Protein AF-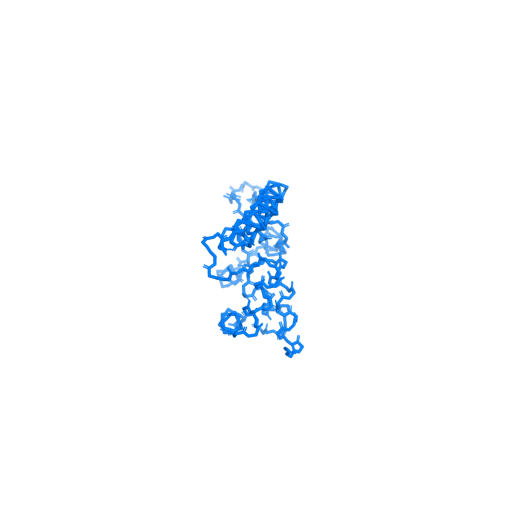A0A3B8NYD2-F1 (afdb_monomer)

pLDDT: mean 93.4, std 6.81, range [47.19, 98.25]

Structure (mmCIF, N/CA/C/O backbone):
data_AF-A0A3B8NYD2-F1
#
_entry.id   AF-A0A3B8NYD2-F1
#
loop_
_atom_site.group_PDB
_atom_site.id
_atom_site.type_symbol
_atom_site.label_atom_id
_atom_site.label_alt_id
_atom_site.label_comp_id
_atom_site.label_asym_id
_atom_site.label_entity_id
_atom_site.label_seq_id
_atom_site.pdbx_PDB_ins_code
_atom_site.Cartn_x
_atom_site.Cartn_y
_atom_site.Cartn_z
_atom_site.occupancy
_atom_site.B_iso_or_equiv
_atom_site.auth_seq_id
_atom_site.auth_comp_id
_atom_site.auth_asym_id
_atom_site.auth_atom_id
_atom_site.pdbx_PDB_model_num
ATOM 1 N N . MET A 1 1 ? 1.948 -16.000 -14.419 1.00 86.81 1 MET A N 1
ATOM 2 C CA . MET A 1 1 ? 1.542 -15.841 -13.005 1.00 86.81 1 MET A CA 1
ATOM 3 C C . MET A 1 1 ? 0.293 -16.669 -12.778 1.00 86.81 1 MET A C 1
ATOM 5 O O . MET A 1 1 ? -0.444 -16.870 -13.737 1.00 86.81 1 MET A O 1
ATOM 9 N N . ASN A 1 2 ? 0.079 -17.189 -11.570 1.00 93.25 2 ASN A N 1
ATOM 10 C CA . ASN A 1 2 ? -1.195 -17.833 -11.223 1.00 93.25 2 ASN A CA 1
ATOM 11 C C . ASN A 1 2 ? -2.275 -16.778 -10.894 1.00 93.25 2 ASN A C 1
ATOM 13 O O . ASN A 1 2 ? -1.961 -15.599 -10.749 1.00 93.25 2 ASN A O 1
ATOM 17 N N . GLN A 1 3 ? -3.541 -17.189 -10.760 1.00 95.25 3 GLN A N 1
ATOM 18 C CA . GLN A 1 3 ? -4.655 -16.265 -10.498 1.00 95.25 3 GLN A CA 1
ATOM 19 C C . GLN A 1 3 ? -4.443 -15.412 -9.236 1.00 95.25 3 GLN A C 1
ATOM 21 O O . GLN A 1 3 ? -4.726 -14.217 -9.251 1.00 95.25 3 GLN A O 1
ATOM 26 N N . LYS A 1 4 ? -3.904 -16.005 -8.164 1.00 96.44 4 LYS A N 1
ATOM 27 C CA . LYS A 1 4 ? -3.633 -15.309 -6.900 1.00 96.44 4 LYS A CA 1
ATOM 28 C C . LYS A 1 4 ? -2.555 -14.234 -7.068 1.00 96.44 4 LYS A C 1
ATOM 30 O O . LYS A 1 4 ? -2.766 -13.106 -6.645 1.00 96.44 4 LYS A O 1
ATOM 35 N N . GLU A 1 5 ? -1.446 -14.554 -7.739 1.00 96.44 5 GLU A N 1
ATOM 36 C CA . GLU A 1 5 ? -0.390 -13.592 -8.093 1.00 96.44 5 GLU A CA 1
ATOM 37 C C . GLU A 1 5 ? -0.936 -12.462 -8.979 1.00 96.44 5 GLU A C 1
ATOM 39 O O . GLU A 1 5 ? -0.611 -11.303 -8.757 1.00 96.44 5 GLU A O 1
ATOM 44 N N . THR A 1 6 ? -1.801 -12.770 -9.950 1.00 97.12 6 THR A N 1
ATOM 45 C CA . THR A 1 6 ? -2.431 -11.753 -10.805 1.00 97.12 6 THR A CA 1
ATOM 46 C C . THR A 1 6 ? -3.299 -10.791 -9.995 1.00 97.12 6 THR A C 1
ATOM 48 O O . THR A 1 6 ? -3.141 -9.577 -10.122 1.00 97.12 6 THR A O 1
ATOM 51 N N . ILE A 1 7 ? -4.180 -11.307 -9.131 1.00 98.00 7 ILE A N 1
ATOM 52 C CA . ILE A 1 7 ? -5.024 -10.465 -8.270 1.00 98.00 7 ILE A CA 1
ATOM 53 C C . ILE A 1 7 ? -4.156 -9.629 -7.325 1.00 98.00 7 ILE A C 1
ATOM 55 O O . ILE A 1 7 ? -4.386 -8.426 -7.203 1.00 98.00 7 ILE A O 1
ATOM 59 N N . PHE A 1 8 ? -3.134 -10.239 -6.715 1.00 98.12 8 PHE A N 1
ATOM 60 C CA . PHE A 1 8 ? -2.172 -9.539 -5.869 1.00 98.12 8 PHE A CA 1
ATOM 61 C C . PHE A 1 8 ? -1.521 -8.376 -6.618 1.00 98.12 8 PHE A C 1
ATOM 63 O O . PHE A 1 8 ? -1.561 -7.251 -6.137 1.00 98.12 8 PHE A O 1
ATOM 70 N N . CYS A 1 9 ? -0.977 -8.613 -7.813 1.00 97.81 9 CYS A N 1
ATOM 71 C CA . CYS A 1 9 ? -0.314 -7.582 -8.604 1.00 97.81 9 CYS A CA 1
ATOM 72 C C . CYS A 1 9 ? -1.246 -6.413 -8.942 1.00 97.81 9 CYS A C 1
ATOM 74 O O . CYS A 1 9 ? -0.878 -5.259 -8.738 1.00 97.81 9 CYS A O 1
ATOM 76 N N . HIS A 1 10 ? -2.465 -6.685 -9.419 1.00 96.81 10 HIS A N 1
ATOM 77 C CA . HIS A 1 10 ? -3.423 -5.620 -9.732 1.00 96.81 10 HIS A CA 1
ATOM 78 C C . HIS A 1 10 ? -3.844 -4.835 -8.487 1.00 96.81 10 HIS A C 1
ATOM 80 O O . HIS A 1 10 ? -3.928 -3.606 -8.534 1.00 96.81 10 HIS A O 1
ATOM 86 N N . ALA A 1 11 ? -4.075 -5.525 -7.367 1.00 97.00 11 ALA A N 1
ATOM 87 C CA . ALA A 1 11 ? -4.384 -4.874 -6.103 1.00 97.00 11 ALA A CA 1
ATOM 88 C C . ALA A 1 11 ? -3.201 -4.017 -5.626 1.00 97.00 11 ALA A C 1
ATOM 90 O O . ALA A 1 11 ? -3.397 -2.848 -5.300 1.00 97.00 11 ALA A O 1
ATOM 91 N N . PHE A 1 12 ? -1.976 -4.543 -5.677 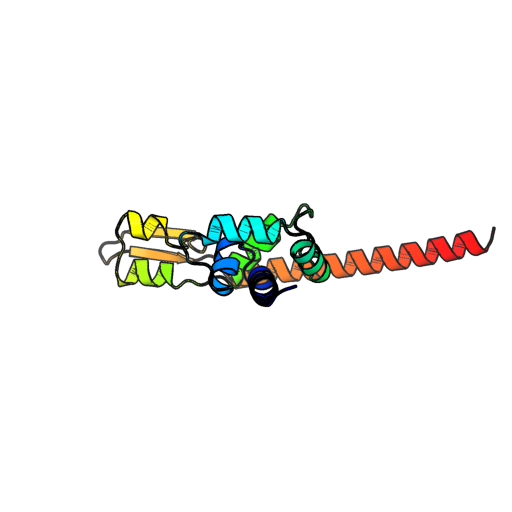1.00 97.56 12 PHE A N 1
ATOM 92 C CA . PHE A 1 12 ? -0.758 -3.837 -5.285 1.00 97.56 12 PHE A CA 1
ATOM 93 C C . PHE A 1 12 ? -0.518 -2.595 -6.146 1.00 97.56 12 PHE A C 1
ATOM 95 O O . PHE A 1 12 ? -0.282 -1.519 -5.605 1.00 97.56 12 PHE A O 1
ATOM 102 N N . CYS A 1 13 ? -0.676 -2.689 -7.470 1.00 95.75 13 CYS A N 1
ATOM 103 C CA . CYS A 1 13 ? -0.567 -1.530 -8.358 1.00 95.75 13 CYS A CA 1
ATOM 104 C C . CYS A 1 13 ? -1.547 -0.408 -7.994 1.00 95.75 13 CYS A C 1
ATOM 106 O O . CYS A 1 13 ? -1.256 0.765 -8.246 1.00 95.75 13 CYS A O 1
ATOM 108 N N . ARG A 1 14 ? -2.698 -0.749 -7.406 1.00 93.94 14 ARG A N 1
ATOM 109 C CA . ARG A 1 14 ? -3.701 0.218 -6.962 1.00 93.94 14 ARG A CA 1
ATOM 110 C C . ARG A 1 14 ? -3.377 0.805 -5.589 1.00 93.94 14 ARG A C 1
ATOM 112 O O . ARG A 1 14 ? -3.371 2.022 -5.467 1.00 93.94 14 ARG A O 1
ATOM 119 N N . VAL A 1 15 ? -3.133 -0.031 -4.575 1.00 92.94 15 VAL A N 1
ATOM 120 C CA . VAL A 1 15 ? -3.052 0.422 -3.168 1.00 92.94 15 VAL A CA 1
ATOM 121 C C . VAL A 1 15 ? -1.633 0.547 -2.614 1.00 92.94 15 VAL A C 1
ATOM 123 O O . VAL A 1 15 ? -1.461 1.150 -1.564 1.00 92.94 15 VAL A O 1
ATOM 126 N N . GLY A 1 16 ? -0.619 -0.003 -3.287 1.00 95.12 16 GLY A N 1
ATOM 127 C CA . GLY A 1 16 ? 0.781 0.096 -2.862 1.00 95.12 16 GLY A CA 1
ATOM 128 C C . GLY A 1 16 ? 1.088 -0.582 -1.524 1.00 95.12 16 GLY A C 1
ATOM 129 O O . GLY A 1 16 ? 2.019 -0.186 -0.836 1.00 95.12 16 GLY A O 1
ATOM 130 N N . ASN A 1 17 ? 0.290 -1.565 -1.102 1.00 96.38 17 ASN A N 1
ATOM 131 C CA . ASN A 1 17 ? 0.487 -2.250 0.172 1.00 96.38 17 ASN A CA 1
ATOM 132 C C . ASN A 1 17 ? 0.396 -3.777 0.005 1.00 96.38 17 ASN A C 1
ATOM 134 O O . ASN A 1 17 ? -0.617 -4.268 -0.504 1.00 96.38 17 ASN A O 1
ATOM 138 N N . PRO A 1 18 ? 1.411 -4.544 0.451 1.00 96.31 18 PRO A N 1
ATOM 139 C CA . PRO A 1 18 ? 1.456 -5.988 0.234 1.00 96.31 18 PRO A CA 1
ATOM 140 C C . PRO A 1 18 ? 0.412 -6.741 1.065 1.00 96.31 18 PRO A C 1
ATOM 142 O O . PRO A 1 18 ? -0.206 -7.673 0.554 1.00 96.31 18 PRO A O 1
ATOM 145 N N . LYS A 1 19 ? 0.145 -6.319 2.309 1.00 95.94 19 LYS A N 1
ATOM 146 C CA . LYS A 1 19 ? -0.888 -6.934 3.158 1.00 95.94 19 LYS A CA 1
ATOM 147 C C . LYS A 1 19 ? -2.275 -6.764 2.533 1.00 95.94 19 LYS A C 1
ATOM 149 O O . LYS A 1 19 ? -2.990 -7.745 2.356 1.00 95.94 19 LYS A O 1
ATOM 154 N N . GLU A 1 20 ? -2.646 -5.541 2.157 1.00 95.25 20 GLU A N 1
ATOM 155 C CA . GLU A 1 20 ? -3.948 -5.257 1.534 1.00 95.25 20 GLU A CA 1
ATOM 156 C C . GLU A 1 20 ? -4.110 -5.995 0.197 1.00 95.25 20 GLU A C 1
ATOM 158 O O . GLU A 1 20 ? -5.149 -6.607 -0.057 1.00 95.25 20 GLU A O 1
ATOM 163 N N . ALA A 1 21 ? -3.060 -6.019 -0.629 1.00 97.06 21 ALA A N 1
ATOM 164 C CA . ALA A 1 21 ? -3.065 -6.760 -1.886 1.00 97.06 21 ALA A CA 1
ATOM 165 C C . ALA A 1 21 ? -3.226 -8.276 -1.681 1.00 97.06 21 ALA A C 1
ATOM 167 O O . ALA A 1 21 ? -3.949 -8.928 -2.439 1.00 97.06 21 ALA A O 1
ATOM 168 N N . ALA A 1 22 ? -2.601 -8.842 -0.645 1.00 97.56 22 ALA A N 1
ATOM 169 C CA . ALA A 1 22 ? -2.741 -10.253 -0.296 1.00 97.56 22 ALA A CA 1
ATOM 170 C C . ALA A 1 22 ? -4.160 -10.591 0.182 1.00 97.56 22 ALA A C 1
ATOM 172 O O . ALA A 1 22 ? -4.707 -11.613 -0.237 1.00 97.56 22 ALA A O 1
ATOM 173 N N . VAL A 1 23 ? -4.790 -9.719 0.979 1.00 96.00 23 VAL A N 1
ATOM 174 C CA . VAL A 1 23 ? -6.204 -9.875 1.365 1.00 96.00 23 VAL A CA 1
ATOM 175 C C . VAL A 1 23 ? -7.104 -9.871 0.129 1.00 96.00 23 VAL A C 1
ATOM 177 O O . VAL A 1 23 ? -7.929 -10.770 -0.025 1.00 96.00 23 VAL A O 1
ATOM 180 N N . CYS A 1 24 ? -6.901 -8.938 -0.810 1.00 95.56 24 CYS A N 1
ATOM 181 C CA . CYS A 1 24 ? -7.633 -8.940 -2.084 1.00 95.56 24 CYS A CA 1
ATOM 182 C C . CYS A 1 24 ? -7.422 -10.235 -2.885 1.00 95.56 24 CYS A C 1
ATOM 184 O O . CYS A 1 24 ? -8.336 -10.698 -3.561 1.00 95.56 24 CYS A O 1
ATOM 186 N N . ALA A 1 25 ? -6.238 -10.841 -2.788 1.00 97.19 25 ALA A N 1
ATOM 187 C CA . ALA A 1 25 ? -5.906 -12.117 -3.417 1.00 97.19 25 ALA A CA 1
ATOM 188 C C . ALA A 1 25 ? -6.444 -13.351 -2.652 1.00 97.19 25 ALA A C 1
ATOM 190 O O . ALA A 1 25 ? -6.117 -14.491 -3.000 1.00 97.19 25 ALA A O 1
ATOM 191 N N . GLY A 1 26 ? -7.266 -13.142 -1.618 1.00 97.00 26 GLY A N 1
ATOM 192 C CA . GLY A 1 26 ? -7.910 -14.194 -0.833 1.00 97.00 26 GLY A CA 1
ATOM 193 C C . GLY A 1 26 ? -7.018 -14.808 0.245 1.00 97.00 26 GLY A C 1
ATOM 194 O O . GLY A 1 26 ? -7.248 -15.949 0.644 1.00 97.00 26 GLY A O 1
ATOM 195 N N . VAL A 1 27 ? -5.966 -14.112 0.685 1.00 97.56 27 VAL A N 1
ATOM 196 C CA . VAL A 1 27 ? -5.188 -14.521 1.863 1.00 97.56 27 VAL A CA 1
ATOM 197 C C . VAL A 1 27 ? -5.913 -14.061 3.137 1.00 97.56 27 VAL A C 1
ATOM 199 O O . VAL A 1 27 ? -6.342 -12.907 3.190 1.00 97.56 27 VAL A O 1
ATOM 202 N N . PRO A 1 28 ? -6.049 -14.917 4.168 1.00 95.75 28 PRO A N 1
ATOM 203 C CA . PRO A 1 28 ? -6.601 -14.507 5.457 1.00 95.75 28 PRO A CA 1
ATOM 204 C C . PRO A 1 28 ? -5.845 -13.305 6.056 1.00 95.75 28 PRO A C 1
ATOM 206 O O . PRO A 1 28 ? -4.618 -13.257 5.945 1.00 95.75 28 PRO A O 1
ATOM 209 N N . PRO A 1 29 ? -6.526 -12.350 6.720 1.00 91.62 29 PRO A N 1
ATOM 210 C CA . PRO A 1 29 ? -5.890 -11.136 7.245 1.00 91.62 29 PRO A CA 1
ATOM 211 C C . PRO A 1 29 ? -4.690 -11.375 8.171 1.00 91.62 29 PRO A C 1
ATOM 213 O O . PRO A 1 29 ? -3.734 -10.598 8.128 1.00 91.62 29 PRO A O 1
ATOM 216 N N . ASP A 1 30 ? -4.729 -12.449 8.961 1.00 91.81 30 ASP A N 1
ATOM 217 C CA . ASP A 1 30 ? -3.677 -12.799 9.923 1.00 91.81 30 ASP A CA 1
ATOM 218 C C . ASP A 1 30 ? -2.391 -13.293 9.223 1.00 91.81 30 ASP A C 1
ATOM 220 O O . ASP A 1 30 ? -1.289 -13.031 9.698 1.00 91.81 30 ASP A O 1
ATOM 224 N N . ASP A 1 31 ? -2.514 -13.896 8.035 1.00 96.12 31 ASP A N 1
ATOM 225 C CA . ASP A 1 31 ? -1.383 -14.372 7.221 1.00 96.12 31 ASP A CA 1
ATOM 226 C C . ASP A 1 31 ? -0.953 -13.364 6.142 1.00 96.12 31 ASP A C 1
ATOM 228 O O . ASP A 1 31 ? 0.110 -13.496 5.522 1.00 96.12 31 ASP A O 1
ATOM 232 N N . ALA A 1 32 ? -1.791 -12.359 5.873 1.00 96.12 32 ALA A N 1
ATOM 233 C CA . ALA A 1 32 ? -1.680 -11.493 4.705 1.00 96.12 32 ALA A CA 1
ATOM 234 C C . ALA A 1 32 ? -0.379 -10.685 4.658 1.00 96.12 32 ALA A C 1
ATOM 236 O O . ALA A 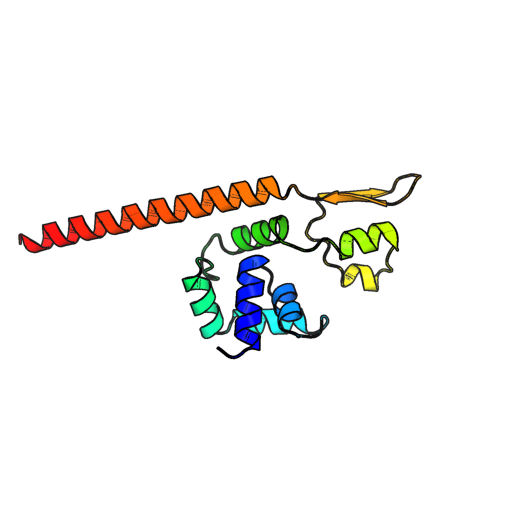1 32 ? 0.149 -10.462 3.570 1.00 96.12 32 ALA A O 1
ATOM 237 N N . ALA A 1 33 ? 0.164 -10.278 5.809 1.00 94.56 33 ALA A N 1
ATOM 238 C CA . ALA A 1 33 ? 1.427 -9.544 5.855 1.00 94.56 33 ALA A CA 1
ATOM 239 C C . ALA A 1 33 ? 2.587 -10.409 5.335 1.00 94.56 33 ALA A C 1
ATOM 241 O O . ALA A 1 33 ? 3.210 -10.074 4.330 1.00 94.56 33 ALA A O 1
ATOM 242 N N . ALA A 1 34 ? 2.816 -11.571 5.952 1.00 96.94 34 ALA A N 1
ATOM 243 C CA . ALA A 1 34 ? 3.895 -12.477 5.560 1.00 96.94 34 ALA A CA 1
ATOM 244 C C . ALA A 1 34 ? 3.708 -13.026 4.134 1.00 96.94 34 ALA A C 1
ATOM 246 O O . ALA A 1 34 ? 4.666 -13.129 3.363 1.00 96.94 34 ALA A O 1
ATOM 247 N N . ALA A 1 35 ? 2.471 -13.359 3.753 1.00 97.69 35 ALA A N 1
ATOM 248 C CA . ALA A 1 35 ? 2.165 -13.818 2.404 1.00 97.69 35 ALA A CA 1
ATOM 249 C C . ALA A 1 35 ? 2.395 -12.725 1.351 1.00 97.69 35 ALA A C 1
ATOM 251 O O . ALA A 1 35 ? 2.922 -13.025 0.279 1.00 97.69 35 ALA A O 1
ATOM 252 N N . GLY A 1 36 ? 2.022 -11.479 1.653 1.00 97.50 36 GLY A N 1
ATOM 253 C CA . GLY A 1 36 ? 2.219 -10.333 0.773 1.00 97.50 36 GLY A CA 1
ATOM 254 C C . GLY A 1 36 ? 3.696 -10.057 0.508 1.00 97.50 36 GLY A C 1
ATOM 255 O O . GLY A 1 36 ? 4.086 -9.955 -0.652 1.00 97.50 36 GLY A O 1
ATOM 256 N N . GLU A 1 37 ? 4.530 -10.046 1.552 1.00 96.62 37 GLU A N 1
ATOM 257 C CA . GLU A 1 37 ? 5.990 -9.904 1.416 1.00 96.62 37 GLU A CA 1
ATOM 258 C C . GLU A 1 37 ? 6.592 -11.024 0.560 1.00 96.62 37 GLU A C 1
ATOM 260 O O . GLU A 1 37 ? 7.372 -10.793 -0.367 1.00 96.62 37 GLU A O 1
ATOM 265 N N . LYS A 1 38 ? 6.160 -12.268 0.799 1.00 97.31 38 LYS A N 1
ATOM 266 C CA . LYS A 1 38 ? 6.600 -13.418 0.004 1.00 97.31 38 LYS A CA 1
ATOM 267 C C . LYS A 1 38 ? 6.200 -13.292 -1.469 1.00 97.31 38 LYS A C 1
ATOM 269 O O . LYS A 1 38 ? 6.979 -13.670 -2.346 1.00 97.31 38 LYS A O 1
ATOM 274 N N . MET A 1 39 ? 4.994 -12.798 -1.757 1.00 96.69 39 MET A N 1
ATOM 275 C CA . MET A 1 39 ? 4.554 -12.541 -3.130 1.00 96.69 39 MET A CA 1
ATOM 276 C C . MET A 1 39 ? 5.376 -11.424 -3.767 1.00 96.69 39 MET A C 1
ATOM 278 O O . MET A 1 39 ? 5.835 -11.602 -4.892 1.00 96.69 39 MET A O 1
ATOM 282 N N . LEU A 1 40 ? 5.629 -10.328 -3.051 1.00 95.06 40 LEU A N 1
ATOM 283 C CA . LEU A 1 40 ? 6.418 -9.201 -3.544 1.00 95.06 40 LEU A CA 1
ATOM 284 C C . LEU A 1 40 ? 7.868 -9.601 -3.867 1.00 95.06 40 LEU A C 1
ATOM 286 O O . LEU A 1 40 ? 8.425 -9.142 -4.860 1.00 95.06 40 LEU A O 1
ATOM 290 N N . ALA A 1 41 ? 8.451 -10.538 -3.115 1.00 94.44 41 ALA A N 1
ATOM 291 C CA . ALA A 1 41 ? 9.780 -11.086 -3.393 1.00 94.44 41 ALA A CA 1
ATOM 292 C C . ALA A 1 41 ? 9.846 -11.959 -4.671 1.00 94.44 41 ALA A C 1
ATOM 294 O O . ALA A 1 41 ? 10.929 -12.165 -5.239 1.00 94.44 41 ALA A O 1
ATOM 295 N N . SER A 1 42 ? 8.707 -12.471 -5.158 1.00 95.25 42 SER A N 1
ATOM 296 C CA . SER A 1 42 ? 8.640 -13.322 -6.353 1.00 95.25 42 SER A CA 1
ATOM 297 C C . SER A 1 42 ? 9.123 -12.575 -7.594 1.00 95.25 42 SER A C 1
ATOM 299 O O . SER A 1 42 ? 8.590 -11.528 -7.953 1.00 95.25 42 SER A O 1
ATOM 301 N N . LYS A 1 43 ? 10.077 -13.160 -8.333 1.00 95.50 43 LYS A N 1
ATOM 302 C CA . LYS A 1 43 ? 10.592 -12.582 -9.589 1.00 95.50 43 LYS A CA 1
ATOM 303 C C . LYS A 1 43 ? 9.474 -12.277 -10.594 1.00 95.50 43 LYS A C 1
ATOM 305 O O . LYS A 1 43 ? 9.545 -11.286 -11.308 1.00 95.50 43 LYS A O 1
ATOM 310 N N . ARG A 1 44 ? 8.425 -13.107 -10.646 1.00 96.31 44 ARG A N 1
ATOM 311 C CA . ARG A 1 44 ? 7.288 -12.892 -11.559 1.00 96.31 44 ARG A CA 1
ATOM 312 C C . ARG A 1 44 ? 6.484 -11.652 -11.181 1.00 96.31 44 ARG A C 1
ATOM 314 O O . ARG A 1 44 ? 6.138 -10.878 -12.065 1.00 96.31 44 ARG A O 1
ATOM 321 N N . VAL A 1 45 ? 6.221 -11.476 -9.887 1.00 96.31 45 VAL A N 1
ATOM 322 C CA . VAL A 1 45 ? 5.516 -10.306 -9.351 1.00 96.31 45 VAL A CA 1
ATOM 323 C C . VAL A 1 45 ? 6.364 -9.058 -9.567 1.00 96.31 45 VAL A C 1
ATOM 325 O O . VAL A 1 45 ? 5.873 -8.110 -10.164 1.00 96.31 45 VAL A O 1
ATOM 328 N N . ARG A 1 46 ? 7.656 -9.084 -9.213 1.00 95.25 46 ARG A N 1
ATOM 329 C CA . ARG A 1 46 ? 8.565 -7.949 -9.451 1.00 95.25 46 ARG A CA 1
ATOM 330 C C . ARG A 1 46 ? 8.620 -7.543 -10.919 1.00 95.25 46 ARG A C 1
ATOM 332 O O . ARG A 1 46 ? 8.470 -6.369 -11.222 1.00 95.25 46 ARG A O 1
ATOM 339 N N . ASN A 1 47 ? 8.748 -8.503 -11.835 1.00 95.75 47 ASN A N 1
ATOM 340 C CA . ASN A 1 47 ? 8.737 -8.213 -13.269 1.00 95.75 47 ASN A CA 1
ATOM 341 C C . ASN A 1 47 ? 7.409 -7.590 -13.724 1.00 95.75 47 ASN A C 1
ATOM 343 O O . ASN A 1 47 ? 7.417 -6.670 -14.537 1.00 95.75 47 ASN A O 1
ATOM 347 N N . PHE A 1 48 ? 6.277 -8.072 -13.202 1.00 96.88 48 PHE A N 1
ATOM 348 C CA . PHE A 1 48 ? 4.976 -7.479 -13.498 1.00 96.88 48 PHE A CA 1
ATOM 349 C C . PHE A 1 48 ? 4.895 -6.035 -12.993 1.00 96.88 48 PHE A C 1
ATOM 351 O O . PHE A 1 48 ? 4.478 -5.160 -13.745 1.00 96.88 48 PHE A O 1
ATOM 358 N N . LEU A 1 49 ? 5.293 -5.781 -11.744 1.00 95.75 49 LEU A N 1
ATOM 359 C CA . LEU A 1 49 ? 5.236 -4.447 -11.148 1.00 95.75 49 LEU A CA 1
ATOM 360 C C . LEU A 1 49 ? 6.165 -3.470 -11.887 1.00 95.75 49 LEU A C 1
ATOM 362 O O . LEU A 1 49 ? 5.714 -2.388 -12.259 1.00 95.75 49 LEU A O 1
ATOM 366 N N . LYS A 1 50 ? 7.398 -3.888 -12.218 1.00 94.12 50 LYS A N 1
ATOM 367 C CA . LYS A 1 50 ? 8.339 -3.106 -13.042 1.00 94.12 50 LYS A CA 1
ATOM 368 C C . LYS A 1 50 ? 7.717 -2.718 -14.387 1.00 94.12 50 LYS A C 1
ATOM 370 O O . LYS A 1 50 ? 7.744 -1.551 -14.760 1.00 94.12 50 LYS A O 1
ATOM 375 N N . ALA A 1 51 ? 7.066 -3.662 -15.073 1.00 92.88 51 ALA A N 1
ATOM 376 C CA . ALA A 1 51 ? 6.366 -3.390 -16.334 1.00 92.88 51 ALA A CA 1
ATOM 377 C C . ALA A 1 51 ? 5.182 -2.408 -16.194 1.00 92.88 51 ALA A C 1
ATOM 379 O O . ALA A 1 51 ? 4.711 -1.873 -17.193 1.00 92.88 51 ALA A O 1
ATOM 380 N N . HIS A 1 52 ? 4.705 -2.161 -14.970 1.00 91.75 52 HIS A N 1
ATOM 381 C CA . HIS A 1 52 ? 3.645 -1.202 -14.651 1.00 91.75 52 HIS A CA 1
ATOM 382 C C . HIS A 1 52 ? 4.173 0.045 -13.917 1.00 91.75 52 HIS A C 1
ATOM 384 O O . HIS A 1 52 ? 3.396 0.744 -13.264 1.00 91.75 52 HIS A O 1
ATOM 390 N N . GLY A 1 53 ? 5.478 0.330 -14.009 1.00 88.19 53 GLY A N 1
ATOM 391 C CA . GLY A 1 53 ? 6.086 1.534 -13.429 1.00 88.19 53 GLY A CA 1
ATOM 392 C C . GLY A 1 53 ? 6.185 1.515 -11.902 1.00 88.19 53 GLY A C 1
ATOM 393 O O . GLY A 1 53 ? 6.220 2.565 -11.268 1.00 88.19 53 GLY A O 1
ATOM 394 N N . LEU A 1 54 ? 6.178 0.326 -11.298 1.00 91.50 54 LEU A N 1
ATOM 395 C CA . LEU A 1 54 ? 6.408 0.120 -9.873 1.00 91.50 54 LEU A CA 1
ATOM 396 C C . LEU A 1 54 ? 7.573 -0.842 -9.702 1.00 91.50 54 LEU A C 1
ATOM 398 O O . LEU A 1 54 ? 7.382 -2.050 -9.611 1.00 91.50 54 LEU A O 1
ATOM 402 N N . ASP A 1 55 ? 8.788 -0.312 -9.679 1.00 91.62 55 ASP A N 1
ATOM 403 C CA . ASP A 1 55 ? 9.967 -1.116 -9.390 1.00 91.62 55 ASP A CA 1
ATOM 404 C C . ASP A 1 55 ? 10.223 -1.151 -7.876 1.00 91.62 55 ASP A C 1
ATOM 406 O O . ASP A 1 55 ? 10.528 -0.103 -7.315 1.00 91.62 55 ASP A O 1
ATOM 410 N N . PRO A 1 56 ? 10.143 -2.318 -7.204 1.00 88.88 56 PRO A N 1
ATOM 411 C CA . PRO A 1 56 ? 10.502 -2.443 -5.788 1.00 88.88 56 PRO A CA 1
ATOM 412 C C . PRO A 1 56 ? 11.952 -2.064 -5.459 1.00 88.88 56 PRO A C 1
ATOM 414 O O . PRO A 1 56 ? 12.294 -1.956 -4.289 1.00 88.88 56 PRO A O 1
ATOM 417 N N . GLU A 1 57 ? 12.808 -1.917 -6.472 1.00 89.50 57 GLU A N 1
ATOM 418 C CA . GLU A 1 57 ? 14.207 -1.499 -6.336 1.00 89.50 57 GLU A CA 1
ATOM 419 C C . GLU A 1 57 ? 14.419 -0.003 -6.649 1.00 89.50 57 GLU A C 1
ATOM 421 O O . GLU A 1 57 ? 15.534 0.488 -6.488 1.00 89.50 57 GLU A O 1
ATOM 426 N N . ALA A 1 58 ? 13.385 0.732 -7.080 1.00 91.69 58 ALA A N 1
ATOM 427 C CA . ALA A 1 58 ? 13.487 2.174 -7.305 1.00 91.69 58 ALA A CA 1
ATOM 428 C C . ALA A 1 58 ? 13.549 2.950 -5.981 1.00 91.69 58 ALA A C 1
ATOM 430 O O . ALA A 1 58 ? 12.848 2.629 -5.022 1.00 91.69 58 ALA A O 1
ATOM 431 N N . GLU A 1 59 ? 14.337 4.028 -5.958 1.00 91.94 59 GLU A N 1
ATOM 432 C CA . GLU A 1 59 ? 14.526 4.876 -4.770 1.00 91.94 59 GLU A CA 1
ATOM 433 C C . GLU A 1 59 ? 13.218 5.504 -4.261 1.00 91.94 59 GLU A C 1
ATOM 435 O O . GLU A 1 59 ? 13.063 5.752 -3.067 1.00 91.94 59 GLU A O 1
ATOM 440 N N . ASP A 1 60 ? 12.255 5.742 -5.155 1.00 93.75 60 ASP A N 1
ATOM 441 C CA . ASP A 1 60 ? 10.969 6.359 -4.831 1.00 93.75 60 ASP A CA 1
ATOM 442 C C . ASP A 1 60 ? 9.826 5.350 -4.614 1.00 93.75 60 ASP A C 1
ATOM 444 O O . ASP A 1 60 ? 8.669 5.755 -4.443 1.00 93.75 60 ASP A O 1
ATOM 448 N N . PHE A 1 61 ? 10.124 4.046 -4.582 1.00 94.31 61 PHE A N 1
ATOM 449 C CA . PHE A 1 61 ? 9.120 2.985 -4.488 1.00 94.31 61 PHE A CA 1
ATOM 450 C C . PHE A 1 61 ? 8.193 3.150 -3.279 1.00 94.31 61 PHE A C 1
ATOM 452 O O . PHE A 1 61 ? 6.966 3.139 -3.425 1.00 94.31 61 PHE A O 1
ATOM 459 N N . ASP A 1 62 ? 8.767 3.364 -2.094 1.00 95.19 62 ASP A N 1
ATOM 460 C CA . ASP A 1 62 ? 8.006 3.529 -0.852 1.00 95.19 62 ASP A CA 1
ATOM 461 C C . ASP A 1 62 ? 7.154 4.803 -0.871 1.00 95.19 62 ASP A C 1
A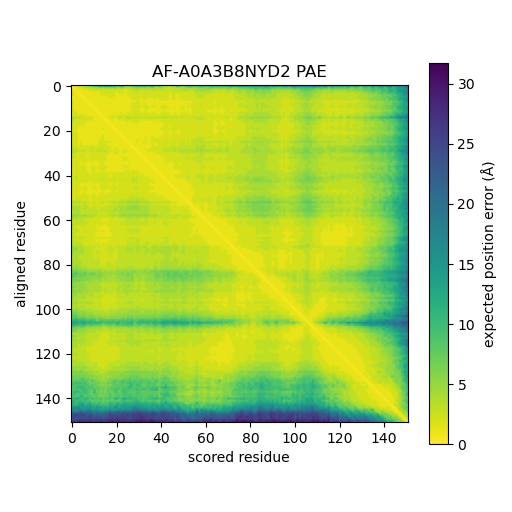TOM 463 O O . ASP A 1 62 ? 6.023 4.811 -0.374 1.00 95.19 62 ASP A O 1
ATOM 467 N N . ILE A 1 63 ? 7.652 5.866 -1.512 1.00 96.25 63 ILE A N 1
ATOM 468 C CA . ILE A 1 63 ? 6.924 7.128 -1.683 1.00 96.25 63 ILE A CA 1
ATOM 469 C C . ILE A 1 63 ? 5.693 6.890 -2.561 1.00 96.25 63 ILE A C 1
ATOM 471 O O . ILE A 1 63 ? 4.573 7.234 -2.171 1.00 96.25 63 ILE A O 1
ATOM 475 N N . ARG A 1 64 ? 5.865 6.246 -3.723 1.00 96.12 64 ARG A N 1
ATOM 476 C CA . ARG A 1 64 ? 4.753 5.916 -4.631 1.00 96.12 64 ARG A CA 1
ATOM 477 C C . ARG A 1 64 ? 3.733 5.009 -3.957 1.00 96.12 64 ARG A C 1
ATOM 479 O O . ARG A 1 64 ? 2.530 5.233 -4.100 1.00 96.12 64 ARG A O 1
ATOM 486 N N . CYS A 1 65 ? 4.200 4.009 -3.213 1.00 96.62 65 CYS A N 1
ATOM 487 C CA . CYS A 1 65 ? 3.351 3.094 -2.462 1.00 96.62 65 CYS A CA 1
ATOM 488 C C . CYS A 1 65 ? 2.532 3.827 -1.390 1.00 96.62 65 CYS A C 1
ATOM 490 O O . CYS A 1 65 ? 1.309 3.681 -1.348 1.00 96.62 65 CYS A O 1
ATOM 492 N N . GLY A 1 66 ? 3.166 4.687 -0.590 1.00 96.81 66 GLY A N 1
ATOM 493 C CA . GLY A 1 66 ? 2.491 5.504 0.419 1.00 96.81 66 GLY A CA 1
ATOM 494 C C . GLY A 1 66 ? 1.442 6.443 -0.183 1.00 96.81 66 GLY A C 1
ATOM 495 O O . GLY A 1 66 ? 0.302 6.474 0.283 1.00 96.81 66 GLY A O 1
ATOM 496 N N . LEU A 1 67 ? 1.778 7.150 -1.266 1.00 97.62 67 LEU A N 1
ATOM 497 C CA . LEU A 1 67 ? 0.840 8.044 -1.954 1.00 97.62 67 LEU A CA 1
ATOM 498 C C . LEU A 1 67 ? -0.341 7.289 -2.567 1.00 97.62 67 LEU A C 1
ATOM 500 O O . LEU A 1 67 ? -1.482 7.733 -2.439 1.00 97.62 67 LEU A O 1
ATOM 504 N N . LYS A 1 68 ? -0.101 6.125 -3.186 1.00 96.75 68 LYS A N 1
ATOM 505 C CA . LYS A 1 68 ? -1.171 5.251 -3.693 1.00 96.75 68 LYS A CA 1
ATOM 506 C C . LYS A 1 68 ? -2.094 4.802 -2.568 1.00 96.75 68 LYS A C 1
ATOM 508 O O . LYS A 1 68 ? -3.312 4.828 -2.733 1.00 96.75 68 LYS A O 1
ATOM 513 N N . ARG A 1 69 ? -1.535 4.457 -1.411 1.00 95.81 69 ARG A N 1
ATOM 514 C CA . ARG A 1 69 ? -2.311 4.051 -0.240 1.00 95.81 69 ARG A CA 1
ATOM 515 C C . ARG A 1 69 ? -3.161 5.195 0.316 1.00 95.81 69 ARG A C 1
ATOM 517 O O . ARG A 1 69 ? -4.320 4.972 0.649 1.00 95.81 69 ARG A O 1
ATOM 524 N N . LEU A 1 70 ? -2.647 6.428 0.337 1.00 97.06 70 LEU A N 1
ATOM 525 C CA . LEU A 1 70 ? -3.446 7.612 0.686 1.00 97.06 70 LEU A CA 1
ATOM 526 C C . LEU A 1 70 ? -4.549 7.893 -0.346 1.00 97.06 70 LEU A C 1
ATOM 528 O O . LEU A 1 70 ? -5.681 8.182 0.034 1.00 97.06 70 LEU A O 1
ATOM 532 N N . ALA A 1 71 ? -4.234 7.802 -1.639 1.00 96.94 71 ALA A N 1
ATOM 533 C CA . ALA A 1 71 ? -5.151 8.134 -2.727 1.00 96.94 71 ALA A CA 1
ATOM 534 C C . ALA A 1 71 ? -6.282 7.106 -2.909 1.00 96.94 71 ALA A C 1
ATOM 536 O O . ALA A 1 71 ? -7.429 7.487 -3.153 1.00 96.94 71 ALA A O 1
ATOM 537 N N . PHE A 1 72 ? -5.965 5.814 -2.792 1.00 95.88 72 PHE A N 1
ATOM 538 C CA . PHE A 1 72 ? -6.842 4.709 -3.196 1.00 95.88 72 PHE A CA 1
ATOM 539 C C . PHE A 1 72 ? -7.177 3.716 -2.074 1.00 95.88 72 PHE A C 1
ATOM 541 O O . PHE A 1 72 ? -7.985 2.815 -2.301 1.00 95.88 72 PHE A O 1
ATOM 548 N N . GLY A 1 73 ? -6.570 3.846 -0.891 1.00 93.19 73 GLY A N 1
ATOM 549 C CA . GLY A 1 73 ? -6.831 2.968 0.251 1.00 93.19 73 GLY A CA 1
ATOM 550 C C . GLY A 1 73 ? -8.268 3.073 0.773 1.00 93.19 73 GLY A C 1
ATOM 551 O O . GLY A 1 73 ? -8.927 4.115 0.653 1.00 93.19 73 GLY A O 1
ATOM 552 N N . SER A 1 74 ? -8.765 1.981 1.360 1.00 92.69 74 SER A N 1
ATOM 553 C CA . SER A 1 74 ? -10.071 1.981 2.032 1.00 92.69 74 SER A CA 1
ATOM 554 C C . SER A 1 74 ? -10.021 2.771 3.347 1.00 92.69 74 SER A C 1
ATOM 556 O O . SER A 1 74 ? -8.975 2.869 3.982 1.00 92.69 74 SER A O 1
ATOM 558 N N . ILE A 1 75 ? -11.165 3.328 3.752 1.00 95.81 75 ILE A N 1
ATOM 559 C CA . ILE A 1 75 ? -11.359 3.988 5.055 1.00 95.81 75 ILE A CA 1
ATOM 560 C C . ILE A 1 75 ? -12.316 3.206 5.957 1.00 95.81 75 ILE A C 1
ATOM 562 O O . ILE A 1 75 ? -12.722 3.728 6.992 1.00 95.81 75 ILE A O 1
ATOM 566 N N . ASP A 1 76 ? -12.684 1.979 5.585 1.00 95.56 76 ASP A N 1
ATOM 567 C CA . ASP A 1 76 ? -13.701 1.196 6.296 1.00 95.56 76 ASP A CA 1
ATOM 568 C C . ASP A 1 76 ? -13.356 1.024 7.780 1.00 95.56 76 ASP A C 1
ATOM 570 O O . ASP A 1 76 ? -14.219 1.202 8.635 1.00 95.56 76 ASP A O 1
ATOM 574 N N . ASP A 1 77 ? -12.082 0.787 8.104 1.00 95.81 77 ASP A N 1
ATOM 575 C CA . ASP A 1 77 ? -11.620 0.677 9.492 1.00 95.81 77 ASP A CA 1
ATOM 576 C C . ASP A 1 77 ? -11.683 2.011 10.246 1.00 95.81 77 ASP A C 1
ATOM 578 O O . ASP A 1 77 ? -12.029 2.038 11.424 1.00 95.81 77 ASP A O 1
ATOM 582 N N . CYS A 1 78 ? -11.425 3.136 9.571 1.00 96.31 78 CYS A N 1
ATOM 583 C CA . CYS A 1 78 ? -11.596 4.463 10.167 1.00 96.31 78 CYS A CA 1
ATOM 584 C C . CYS A 1 78 ? -13.078 4.738 10.465 1.00 96.31 78 CYS A C 1
ATOM 586 O O . CYS A 1 78 ? -13.414 5.246 11.534 1.00 96.31 78 CYS A O 1
ATOM 588 N N . VAL A 1 79 ? -13.973 4.375 9.539 1.00 95.75 79 VAL A N 1
ATOM 589 C CA . VAL A 1 79 ? -15.426 4.506 9.719 1.00 95.75 79 VAL A CA 1
ATOM 590 C C . VAL A 1 79 ? -15.905 3.604 10.854 1.00 95.75 79 VAL A C 1
ATOM 592 O O . VAL A 1 79 ? -16.624 4.071 11.735 1.00 95.75 79 VAL A O 1
ATOM 595 N N . ARG A 1 80 ? -15.466 2.340 10.883 1.00 95.50 80 ARG A N 1
ATOM 596 C CA . ARG A 1 80 ? -15.776 1.392 11.960 1.00 95.50 80 ARG A CA 1
ATOM 597 C C . ARG A 1 80 ? -15.311 1.922 13.311 1.00 95.50 80 ARG A C 1
ATOM 599 O O . ARG A 1 80 ? -16.090 1.899 14.256 1.00 95.50 80 ARG A O 1
ATOM 606 N N . LEU A 1 81 ? -14.089 2.447 13.394 1.00 95.31 81 LEU A N 1
ATOM 607 C CA . LEU A 1 81 ? -13.545 2.996 14.632 1.00 95.31 81 LEU A CA 1
ATOM 608 C C . LEU A 1 81 ? -14.399 4.152 15.178 1.00 95.31 81 LEU A C 1
ATOM 610 O O . LEU A 1 81 ? -14.649 4.207 16.379 1.00 95.31 81 LEU A O 1
ATOM 614 N N . VAL A 1 82 ? -14.876 5.053 14.312 1.00 94.69 82 VAL A N 1
ATOM 615 C CA . VAL A 1 82 ? -15.718 6.193 14.723 1.00 94.69 82 VAL A CA 1
ATOM 616 C C . VAL A 1 82 ? -17.142 5.760 15.079 1.00 94.69 82 VAL A C 1
ATOM 618 O O . VAL A 1 82 ? -17.708 6.265 16.043 1.00 94.69 82 VAL A O 1
ATOM 621 N N . MET A 1 83 ? -17.732 4.840 14.312 1.00 93.50 83 MET A N 1
ATOM 622 C CA . MET A 1 83 ? -19.142 4.454 14.455 1.00 93.50 83 MET A CA 1
ATOM 623 C C . MET A 1 83 ? -19.382 3.395 15.531 1.00 93.50 83 MET A C 1
ATOM 625 O O . MET A 1 83 ? -20.411 3.421 16.203 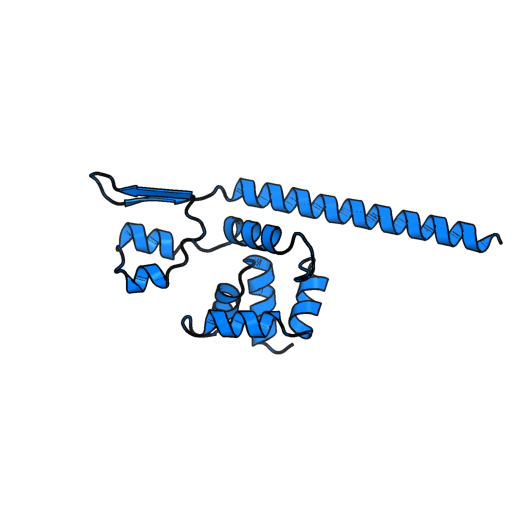1.00 93.50 83 MET A O 1
ATOM 629 N N . CYS A 1 84 ? -18.462 2.446 15.674 1.00 94.00 84 CYS A N 1
ATOM 630 C CA . CYS A 1 84 ? -18.641 1.262 16.513 1.00 94.00 84 CYS A CA 1
ATOM 631 C C . CYS A 1 84 ? -17.658 1.210 17.686 1.00 94.00 84 CYS A C 1
ATOM 633 O O . CYS A 1 84 ? -17.870 0.437 18.617 1.00 94.00 84 CYS A O 1
ATOM 635 N N . GLY A 1 85 ? -16.592 2.014 17.653 1.00 91.94 85 GLY A N 1
ATOM 636 C CA . GLY A 1 85 ? -15.444 1.806 18.526 1.00 91.94 85 GLY A CA 1
ATOM 637 C C . GLY A 1 85 ? -14.678 0.533 18.160 1.00 91.94 85 GLY A C 1
ATOM 638 O O . GLY A 1 85 ? -14.971 -0.138 17.167 1.00 91.94 85 GLY A O 1
ATOM 639 N N . ALA A 1 86 ? -13.654 0.240 18.952 1.00 93.75 86 ALA A N 1
ATOM 640 C CA . ALA A 1 86 ? -12.840 -0.958 18.828 1.00 93.75 86 ALA A CA 1
ATOM 641 C C . ALA A 1 86 ? -12.110 -1.217 20.147 1.00 93.75 86 ALA A C 1
ATOM 643 O O . ALA A 1 86 ? -11.739 -0.263 20.844 1.00 93.75 86 ALA A O 1
ATOM 644 N N . ASP A 1 87 ? -11.899 -2.486 20.479 1.00 95.12 87 ASP A N 1
ATOM 645 C CA . ASP A 1 87 ? -10.973 -2.860 21.545 1.00 95.12 87 ASP A CA 1
ATOM 646 C C . ASP A 1 87 ? -9.503 -2.793 21.084 1.00 95.12 87 ASP A C 1
ATOM 648 O O . ASP A 1 87 ? -9.183 -2.480 19.935 1.00 95.12 87 ASP A O 1
ATOM 652 N N . GLU A 1 88 ? -8.575 -3.043 22.006 1.00 93.31 88 GLU A N 1
ATOM 653 C CA . GLU A 1 88 ? -7.140 -2.935 21.739 1.00 93.31 88 GLU A CA 1
ATOM 654 C C . GLU A 1 88 ? -6.645 -3.932 20.672 1.00 93.31 88 GLU A C 1
ATOM 656 O O . GLU A 1 88 ? -5.765 -3.602 19.871 1.00 93.31 88 GLU A O 1
ATOM 661 N N . GLU A 1 89 ? -7.217 -5.139 20.634 1.00 91.81 89 GLU A N 1
ATOM 662 C CA . GLU A 1 89 ? -6.864 -6.171 19.655 1.00 91.81 89 GLU A CA 1
ATOM 663 C C . GLU A 1 89 ? -7.417 -5.841 18.269 1.00 91.81 89 GLU A C 1
ATOM 665 O O . GLU A 1 89 ? -6.733 -6.024 17.259 1.00 91.81 89 GLU A O 1
ATOM 670 N N . GLU A 1 90 ? -8.638 -5.314 18.204 1.00 92.69 90 GLU A N 1
ATOM 671 C CA . GLU A 1 90 ? -9.237 -4.827 16.968 1.00 92.69 90 GLU A CA 1
ATOM 672 C C . GLU A 1 90 ? -8.430 -3.655 16.399 1.00 92.69 90 GLU A C 1
ATOM 674 O O . GLU A 1 90 ? -8.068 -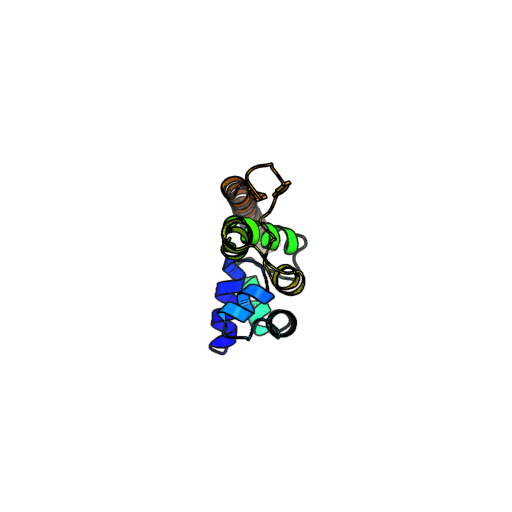3.681 15.220 1.00 92.69 90 GLU A O 1
ATOM 679 N N . ILE A 1 91 ? -8.061 -2.674 17.233 1.00 92.75 91 ILE A N 1
ATOM 680 C CA . ILE A 1 91 ? -7.247 -1.518 16.822 1.00 92.75 91 ILE A CA 1
ATOM 681 C C . ILE A 1 91 ? -5.911 -1.969 16.221 1.00 92.75 91 ILE A C 1
ATOM 683 O O . ILE A 1 91 ? -5.498 -1.435 15.191 1.00 92.75 91 ILE A O 1
ATOM 687 N N . ARG A 1 92 ? -5.248 -2.980 16.803 1.00 89.44 92 ARG A N 1
ATOM 688 C CA . ARG A 1 92 ? -3.996 -3.543 16.258 1.00 89.44 92 ARG A CA 1
ATOM 689 C C . ARG A 1 92 ? -4.142 -4.105 14.843 1.00 89.44 92 ARG A C 1
ATOM 691 O O . ARG A 1 92 ? -3.162 -4.153 14.098 1.00 89.44 92 ARG A O 1
ATOM 698 N N . ARG A 1 93 ? -5.335 -4.578 14.480 1.00 89.69 93 ARG A N 1
ATOM 699 C CA . ARG A 1 93 ? -5.605 -5.215 13.182 1.00 89.69 93 ARG A CA 1
ATOM 700 C C . ARG A 1 93 ? -6.100 -4.227 12.128 1.00 89.69 93 ARG A C 1
ATOM 702 O O . ARG A 1 93 ? -5.936 -4.514 10.939 1.00 89.69 93 ARG A O 1
ATOM 709 N N . MET A 1 94 ? -6.657 -3.095 12.556 1.00 93.12 94 MET A N 1
ATOM 710 C CA . MET A 1 94 ? -7.215 -2.055 11.693 1.00 93.12 94 MET A CA 1
ATOM 711 C C . MET A 1 94 ? -6.166 -1.371 10.810 1.00 93.12 94 MET A C 1
ATOM 713 O O . MET A 1 94 ? -5.032 -1.094 11.206 1.00 93.12 94 MET A O 1
ATOM 717 N N . ASN A 1 95 ? -6.579 -1.025 9.597 1.00 93.50 95 ASN A N 1
ATOM 718 C CA . ASN A 1 95 ? -5.856 -0.147 8.698 1.00 93.50 95 ASN A CA 1
ATOM 719 C C . ASN A 1 95 ? -6.181 1.324 8.996 1.00 93.50 95 ASN A C 1
ATOM 721 O O . ASN A 1 95 ? -7.151 1.887 8.493 1.00 93.50 95 ASN A O 1
ATOM 725 N N . LEU A 1 96 ? -5.327 1.961 9.795 1.00 95.31 96 LEU A N 1
ATOM 726 C CA . LEU A 1 96 ? -5.468 3.366 10.194 1.00 95.31 96 LEU A CA 1
ATOM 727 C C . LEU A 1 96 ? -4.546 4.319 9.407 1.00 95.31 96 LEU A C 1
ATOM 729 O O . LEU A 1 96 ? -4.352 5.467 9.800 1.00 95.31 96 LEU A O 1
ATOM 733 N N . PHE A 1 97 ? -3.972 3.862 8.287 1.00 95.56 97 PHE A N 1
ATOM 734 C CA . PHE A 1 97 ? -2.929 4.585 7.544 1.00 95.56 97 PHE A CA 1
ATOM 735 C C . PHE A 1 97 ? -3.362 5.973 7.040 1.00 95.56 97 PHE A C 1
ATOM 737 O O . PHE A 1 97 ? -2.546 6.886 6.960 1.00 95.56 97 PHE A O 1
ATOM 744 N N . SER A 1 98 ? -4.641 6.150 6.701 1.00 95.56 98 SER A N 1
ATOM 745 C CA . SER A 1 98 ? -5.154 7.413 6.153 1.00 95.56 98 SER A CA 1
ATOM 746 C C . SER A 1 98 ? -5.405 8.501 7.201 1.00 95.56 98 SER A C 1
ATOM 748 O O . SER A 1 98 ? -5.782 9.609 6.817 1.00 95.56 98 SER A O 1
ATOM 750 N N . ILE A 1 99 ? -5.231 8.218 8.495 1.00 97.25 99 ILE A N 1
ATOM 751 C CA . ILE A 1 99 ? -5.500 9.173 9.573 1.00 97.25 99 ILE A CA 1
ATOM 752 C C . ILE A 1 99 ? -4.358 10.190 9.685 1.00 97.25 99 ILE A C 1
ATOM 754 O O . ILE A 1 99 ? -3.206 9.838 9.915 1.00 97.25 99 ILE A O 1
ATOM 758 N N . ALA A 1 100 ? -4.707 11.468 9.570 1.00 97.56 100 ALA A N 1
ATOM 759 C CA . ALA A 1 100 ? -3.825 12.609 9.786 1.00 97.56 100 ALA A CA 1
ATOM 760 C C . ALA A 1 100 ? -3.917 13.166 11.218 1.00 97.56 100 ALA A C 1
ATOM 762 O O . ALA A 1 100 ? -2.940 13.701 11.734 1.00 97.56 100 ALA A O 1
ATOM 763 N N . GLU A 1 101 ? -5.083 13.069 11.861 1.00 97.56 101 GLU A N 1
ATOM 764 C CA . GLU A 1 101 ? -5.298 13.536 13.237 1.00 97.56 101 GLU A CA 1
ATOM 765 C C . GLU A 1 101 ? -6.372 12.688 13.927 1.00 97.56 101 GLU A C 1
ATOM 767 O O . GLU A 1 101 ? -7.368 12.317 13.299 1.00 97.56 101 GLU A O 1
ATOM 772 N N . ILE A 1 102 ? -6.183 12.424 15.222 1.00 95.88 102 ILE A N 1
ATOM 773 C CA . ILE A 1 102 ? -7.159 11.770 16.100 1.00 95.88 102 ILE A CA 1
ATOM 774 C C . ILE A 1 102 ? -7.475 12.725 17.244 1.00 95.88 102 ILE A C 1
ATOM 776 O O . ILE A 1 102 ? -6.564 13.172 17.944 1.00 95.88 102 ILE A O 1
ATOM 780 N N . ARG A 1 103 ? -8.759 13.004 17.474 1.00 95.25 103 ARG A N 1
ATOM 781 C CA . ARG A 1 103 ? -9.206 13.871 18.564 1.00 95.25 103 ARG A CA 1
ATOM 782 C C . ARG A 1 103 ? -10.368 13.245 19.315 1.00 95.25 103 ARG A C 1
ATOM 784 O O . ARG A 1 103 ? -11.362 12.845 18.722 1.00 95.25 103 ARG A O 1
ATOM 791 N N . ARG A 1 104 ? -10.266 13.201 20.644 1.00 93.69 104 ARG A N 1
ATOM 792 C CA . ARG A 1 104 ? -11.398 12.864 21.511 1.00 93.69 104 ARG A CA 1
ATOM 793 C C . ARG A 1 104 ? -12.094 14.150 21.942 1.00 93.69 104 ARG A C 1
ATOM 795 O O . ARG A 1 104 ? -11.455 15.043 22.494 1.00 93.69 104 ARG A O 1
ATOM 802 N N . THR A 1 105 ? -13.385 14.244 21.667 1.00 92.62 105 THR A N 1
ATOM 803 C CA . THR A 1 105 ? -14.237 15.385 22.007 1.00 92.62 105 THR A CA 1
ATOM 804 C C . THR A 1 105 ? -15.284 14.970 23.038 1.00 92.62 105 THR A C 1
ATOM 806 O O . THR A 1 105 ? -15.335 13.816 23.469 1.00 92.62 105 THR A O 1
ATOM 809 N N . LYS A 1 106 ? -16.111 15.928 23.474 1.00 92.50 106 LYS A N 1
ATOM 810 C CA . LYS A 1 106 ? -17.251 15.641 24.358 1.00 92.50 106 LYS A CA 1
ATOM 811 C C . LYS A 1 106 ? -18.301 14.765 23.665 1.00 92.50 106 LYS A C 1
ATOM 813 O O . LYS A 1 106 ? -18.964 13.990 24.343 1.00 92.50 106 LYS A O 1
ATOM 818 N N . ASP A 1 107 ? -18.392 14.871 22.340 1.00 87.31 107 ASP A N 1
ATOM 819 C CA . ASP A 1 107 ? -19.404 14.208 21.516 1.00 87.31 107 ASP A CA 1
ATOM 820 C C . ASP A 1 107 ? -18.902 12.894 20.889 1.00 87.31 107 ASP A C 1
ATOM 822 O O . ASP A 1 107 ? -19.680 12.171 20.272 1.00 87.31 107 ASP A O 1
ATOM 826 N N . GLY A 1 108 ? -17.618 12.549 21.059 1.00 88.44 108 GLY A N 1
ATOM 827 C CA . GLY A 1 108 ? -17.076 11.262 20.624 1.00 88.44 108 GLY A CA 1
ATOM 828 C C . GLY A 1 108 ? -15.636 11.318 20.119 1.00 88.44 108 GLY A C 1
ATOM 829 O O . GLY A 1 108 ? -14.780 12.013 20.668 1.00 88.44 108 GLY A O 1
ATOM 830 N N . LEU A 1 109 ? -15.354 10.514 19.094 1.00 93.94 109 LEU A N 1
ATOM 831 C CA . LEU A 1 109 ? -14.057 10.440 18.427 1.00 93.94 109 LEU A CA 1
ATOM 832 C C . LEU A 1 109 ? -14.146 11.119 17.057 1.00 93.94 109 LEU A C 1
ATOM 834 O O . LEU A 1 109 ? -14.959 10.733 16.224 1.00 93.94 109 LEU A O 1
ATOM 838 N N . GLU A 1 110 ? -13.275 12.089 16.811 1.00 95.12 110 GLU A N 1
ATOM 839 C CA . GLU A 1 110 ? -13.120 12.751 15.520 1.00 95.12 110 GLU A CA 1
ATOM 840 C C . GLU A 1 110 ? -11.815 12.308 14.858 1.00 95.12 110 GLU A C 1
ATOM 842 O O . GLU A 1 110 ? -10.749 12.303 15.484 1.00 95.12 110 GLU A O 1
ATOM 847 N N . LEU A 1 111 ? -11.899 11.965 13.572 1.00 96.44 111 LEU A N 1
ATOM 848 C CA . LEU A 1 111 ? -10.754 11.621 12.736 1.00 96.44 111 LEU A CA 1
ATOM 849 C C . LEU A 1 111 ? -10.633 12.620 11.590 1.00 96.44 111 LEU A C 1
ATOM 851 O O . LEU A 1 111 ? -11.602 12.893 10.882 1.00 96.44 111 LEU A O 1
ATOM 855 N N . LYS A 1 112 ? -9.417 13.107 11.354 1.00 97.19 112 LYS A N 1
ATOM 856 C CA . LYS A 1 112 ? -9.071 13.828 10.129 1.00 97.19 112 LYS A CA 1
ATOM 857 C C . LYS A 1 112 ? -8.298 12.889 9.224 1.00 97.19 112 LYS A C 1
ATOM 859 O O . LYS A 1 112 ? -7.311 12.308 9.664 1.00 97.19 112 LYS A O 1
ATOM 864 N N . LEU A 1 113 ? -8.713 12.766 7.968 1.00 98.00 113 LEU A N 1
ATOM 865 C CA . LEU A 1 113 ? -7.995 11.974 6.972 1.00 98.00 113 LEU A CA 1
ATOM 866 C C . LEU A 1 113 ? -7.050 12.851 6.145 1.00 98.00 113 LEU A C 1
ATOM 868 O O . LEU A 1 113 ? -7.278 14.053 5.986 1.00 98.00 113 LEU A O 1
ATOM 872 N N . PHE A 1 114 ? -5.999 12.244 5.599 1.00 98.00 114 PHE A N 1
ATOM 873 C CA . PHE A 1 114 ? -5.170 12.887 4.582 1.00 98.00 114 PHE A CA 1
ATOM 874 C C . PHE A 1 114 ? -5.981 13.227 3.323 1.00 98.00 114 PHE A C 1
ATOM 876 O O . PHE A 1 114 ? -6.933 12.540 2.950 1.00 98.00 114 PHE A O 1
ATOM 883 N N . ASP A 1 115 ? -5.569 14.297 2.646 1.00 97.50 115 ASP A N 1
ATOM 884 C CA . ASP A 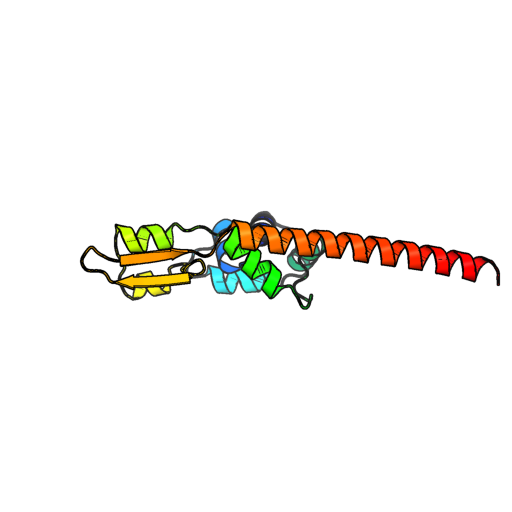1 115 ? -6.199 14.778 1.419 1.00 97.50 115 ASP A CA 1
ATOM 885 C C . ASP A 1 115 ? -5.814 13.893 0.223 1.00 97.50 115 ASP A C 1
ATOM 887 O O . ASP A 1 115 ? -4.667 13.888 -0.237 1.00 97.50 115 ASP A O 1
ATOM 891 N N . ARG A 1 116 ? -6.796 13.156 -0.302 1.00 97.62 116 ARG A N 1
ATOM 892 C CA . ARG A 1 116 ? -6.605 12.244 -1.437 1.00 97.62 116 ARG A CA 1
ATOM 893 C C . ARG A 1 116 ? -6.242 12.969 -2.727 1.00 97.62 116 ARG A C 1
ATOM 895 O O . ARG A 1 116 ? -5.475 12.430 -3.521 1.00 97.62 116 ARG A O 1
ATOM 902 N N . LEU A 1 117 ? -6.758 14.180 -2.943 1.00 98.00 117 LEU A N 1
ATOM 903 C CA . LEU A 1 117 ? -6.461 14.948 -4.152 1.00 98.00 117 LEU A CA 1
ATOM 904 C C . LEU A 1 117 ? -5.005 15.413 -4.154 1.00 98.00 117 LEU A C 1
ATOM 906 O O . LEU A 1 117 ? -4.367 15.389 -5.203 1.00 98.00 117 LEU A O 1
ATOM 910 N N . LYS A 1 118 ? -4.442 15.751 -2.986 1.00 98.06 118 LYS A N 1
ATOM 911 C CA . LYS A 1 118 ? -3.007 16.064 -2.871 1.00 98.06 118 LYS A CA 1
ATOM 912 C C . LYS A 1 118 ? -2.128 14.863 -3.207 1.00 98.06 118 LYS A C 1
ATOM 914 O O . LYS A 1 118 ? -1.172 15.020 -3.962 1.00 98.06 118 LYS A O 1
ATOM 919 N N . ALA A 1 119 ? -2.472 13.674 -2.710 1.00 98.06 119 ALA A N 1
ATOM 920 C CA . ALA A 1 119 ? -1.735 12.455 -3.041 1.00 98.06 119 ALA A CA 1
ATOM 921 C C . ALA A 1 119 ? -1.805 12.134 -4.547 1.00 98.06 119 ALA A C 1
ATOM 923 O O . ALA A 1 119 ? -0.789 11.815 -5.162 1.00 98.06 119 ALA A O 1
ATOM 924 N N . LEU A 1 120 ? -2.984 12.289 -5.163 1.00 98.25 120 LEU A N 1
ATOM 925 C CA . LEU A 1 120 ? -3.167 12.125 -6.609 1.00 98.25 120 LEU A CA 1
ATOM 926 C C . LEU A 1 120 ? -2.364 13.145 -7.425 1.00 98.25 120 LEU A C 1
ATOM 928 O O . LEU A 1 120 ? -1.735 12.767 -8.407 1.00 98.25 120 LEU A O 1
ATOM 932 N N . ALA A 1 121 ? -2.345 14.415 -7.015 1.00 98.25 121 ALA A N 1
ATOM 933 C CA . ALA A 1 121 ? -1.577 15.457 -7.695 1.00 98.25 121 ALA A CA 1
ATOM 934 C C . ALA A 1 121 ? -0.063 15.187 -7.648 1.00 98.25 121 ALA A C 1
ATOM 936 O O . ALA A 1 121 ? 0.642 15.400 -8.638 1.00 98.25 121 ALA A O 1
ATOM 937 N N . GLN A 1 122 ? 0.442 14.677 -6.521 1.00 97.88 122 GLN A N 1
ATOM 938 C CA . GLN A 1 122 ? 1.839 14.256 -6.403 1.00 97.88 122 GLN A CA 1
ATOM 939 C C . GLN A 1 122 ? 2.141 13.056 -7.310 1.00 97.88 122 GLN A C 1
ATOM 941 O O . GLN A 1 122 ? 3.128 13.088 -8.041 1.00 97.88 122 GLN A O 1
ATOM 946 N N . LEU A 1 123 ? 1.262 12.048 -7.341 1.00 96.06 123 LEU A N 1
ATOM 947 C CA . LEU A 1 123 ? 1.400 10.899 -8.245 1.00 96.06 123 LEU A CA 1
ATOM 948 C C . LEU A 1 123 ? 1.365 11.304 -9.729 1.00 96.06 123 LEU A C 1
ATOM 950 O O . LEU A 1 123 ? 2.162 10.782 -10.508 1.00 96.06 123 LEU A O 1
ATOM 954 N N . ASP A 1 124 ? 0.485 12.229 -10.129 1.00 96.75 124 ASP A N 1
ATOM 955 C CA . ASP A 1 124 ? 0.438 12.762 -11.503 1.00 96.75 124 ASP A CA 1
ATOM 956 C C . ASP A 1 124 ? 1.747 13.476 -11.860 1.00 96.75 124 ASP A C 1
ATOM 958 O O . ASP A 1 124 ? 2.320 13.230 -12.919 1.00 96.75 124 ASP A O 1
ATOM 962 N N . THR A 1 125 ? 2.273 14.291 -10.942 1.00 96.56 125 THR A N 1
ATOM 963 C CA . THR A 1 125 ? 3.549 14.999 -11.130 1.00 96.56 125 THR A CA 1
ATOM 964 C C . THR A 1 125 ? 4.709 14.024 -11.347 1.00 96.56 125 THR A C 1
ATOM 966 O O . THR A 1 125 ? 5.478 14.192 -12.290 1.00 96.56 125 THR A O 1
ATOM 969 N N . MET A 1 126 ? 4.812 12.981 -10.516 1.00 93.69 126 MET A N 1
ATOM 970 C CA . MET A 1 126 ? 5.833 11.936 -10.670 1.00 93.69 126 MET A CA 1
ATOM 971 C C . MET A 1 126 ? 5.666 11.189 -11.998 1.00 93.69 126 MET A C 1
ATOM 973 O O . MET A 1 126 ? 6.623 11.038 -12.744 1.00 93.69 126 MET A O 1
ATOM 977 N N . THR A 1 127 ? 4.433 10.809 -12.347 1.00 91.81 127 THR A N 1
ATOM 978 C CA . THR A 1 127 ? 4.138 10.080 -13.592 1.00 91.81 127 THR A CA 1
ATOM 979 C C . THR A 1 127 ? 4.488 10.893 -14.842 1.00 91.81 127 THR A C 1
ATOM 981 O O . THR A 1 127 ? 4.923 10.329 -15.844 1.00 91.81 127 THR A O 1
ATOM 984 N N . ARG A 1 128 ? 4.277 12.214 -14.819 1.00 92.88 128 ARG A N 1
ATOM 985 C CA . ARG A 1 128 ? 4.669 13.102 -15.925 1.00 92.88 128 ARG A CA 1
ATOM 986 C C . ARG A 1 128 ? 6.183 13.205 -16.048 1.00 92.88 128 ARG A C 1
ATOM 988 O O . ARG A 1 128 ? 6.684 13.042 -17.155 1.00 92.88 128 ARG A O 1
ATOM 995 N N . ARG A 1 129 ? 6.884 13.386 -14.924 1.00 90.50 129 ARG A N 1
ATOM 996 C CA . ARG A 1 129 ? 8.350 13.420 -14.892 1.00 90.50 129 ARG A CA 1
ATOM 997 C C . ARG A 1 129 ? 8.952 12.139 -15.470 1.00 90.50 129 ARG A C 1
ATOM 999 O O . ARG A 1 129 ? 9.763 12.227 -16.378 1.00 90.50 129 ARG A O 1
ATOM 1006 N N . ASP A 1 130 ? 8.466 10.966 -15.056 1.00 88.88 130 ASP A N 1
ATOM 1007 C CA . ASP A 1 130 ? 8.964 9.680 -15.574 1.00 88.88 130 ASP A CA 1
ATOM 1008 C C . ASP A 1 130 ? 8.864 9.589 -17.109 1.00 88.88 130 ASP A C 1
ATOM 1010 O O . ASP A 1 130 ? 9.735 9.025 -17.774 1.00 88.88 130 ASP A O 1
ATOM 1014 N N . ARG A 1 131 ? 7.786 10.137 -17.693 1.00 88.06 131 ARG A N 1
ATOM 1015 C CA . ARG A 1 131 ? 7.578 10.163 -19.151 1.00 88.06 131 ARG A CA 1
ATOM 1016 C C . ARG A 1 131 ? 8.520 11.135 -19.853 1.00 88.06 131 ARG A C 1
ATOM 1018 O O . ARG A 1 131 ? 9.008 10.806 -20.930 1.00 88.06 131 ARG A O 1
ATOM 1025 N N . GLU A 1 132 ? 8.744 12.309 -19.271 1.00 90.56 132 GLU A N 1
A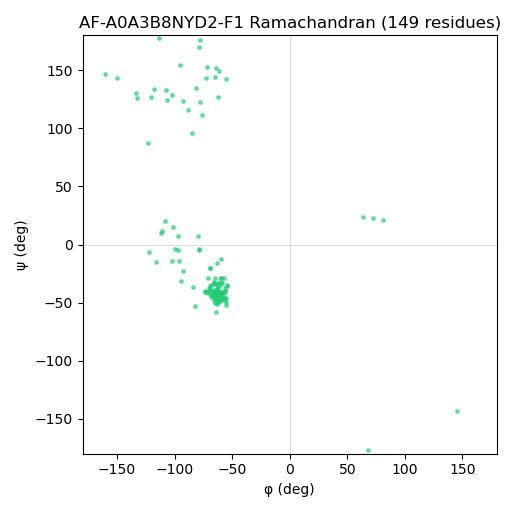TOM 1026 C CA . GLU A 1 132 ? 9.667 13.323 -19.796 1.00 90.56 132 GLU A CA 1
ATOM 1027 C C . GLU A 1 132 ? 11.118 12.817 -19.764 1.00 90.56 132 GLU A C 1
ATOM 1029 O O . GLU A 1 132 ? 11.815 12.893 -20.779 1.00 90.56 132 GLU A O 1
ATOM 1034 N N . ASP A 1 133 ? 11.533 12.203 -18.654 1.00 87.75 133 ASP A N 1
ATOM 1035 C CA . ASP A 1 133 ? 12.863 11.608 -18.493 1.00 87.75 133 ASP A CA 1
ATOM 1036 C C . ASP A 1 133 ? 13.068 10.449 -19.485 1.00 87.75 133 ASP A C 1
ATOM 1038 O O . ASP A 1 133 ? 14.091 10.373 -20.167 1.00 87.75 133 ASP A O 1
ATOM 1042 N N . SER A 1 134 ? 12.055 9.586 -19.650 1.00 87.88 134 SER A N 1
ATOM 1043 C CA . SER A 1 134 ? 12.098 8.476 -20.615 1.00 87.88 134 SER A CA 1
ATOM 1044 C C . SER A 1 134 ? 12.196 8.955 -22.066 1.00 87.88 134 SER A C 1
ATOM 1046 O O . SER A 1 134 ? 12.912 8.356 -22.867 1.00 87.88 134 SER A O 1
ATOM 1048 N N . ALA A 1 135 ? 11.470 10.019 -22.425 1.00 89.88 135 ALA A N 1
ATOM 1049 C CA . ALA A 1 135 ? 11.542 10.598 -23.764 1.00 89.88 135 ALA A CA 1
ATOM 1050 C C . ALA A 1 135 ? 12.929 11.196 -24.029 1.00 89.88 135 ALA A C 1
ATOM 1052 O O . ALA A 1 135 ? 13.501 10.956 -25.089 1.00 89.88 135 ALA A O 1
ATOM 1053 N N . SER A 1 136 ? 13.485 11.914 -23.051 1.00 90.38 136 SER A N 1
ATOM 1054 C CA . SER A 1 136 ? 14.814 12.530 -23.142 1.00 90.38 136 SER A CA 1
ATOM 1055 C C . SER A 1 136 ? 15.908 11.477 -23.335 1.00 90.38 136 SER A C 1
ATOM 1057 O O . SER A 1 136 ? 16.666 11.558 -24.297 1.00 90.38 136 SER A O 1
ATOM 1059 N N . ALA A 1 137 ? 15.909 10.423 -22.511 1.00 91.56 137 ALA A N 1
ATOM 1060 C CA . ALA A 1 137 ? 16.862 9.319 -22.625 1.00 91.56 137 ALA A CA 1
ATOM 1061 C C . ALA A 1 137 ? 16.770 8.583 -23.977 1.00 91.56 137 ALA A C 1
ATOM 1063 O O . ALA A 1 137 ? 17.777 8.128 -24.516 1.00 91.56 137 ALA A O 1
ATOM 1064 N N . PHE A 1 138 ? 15.566 8.467 -24.550 1.00 92.56 138 PHE A N 1
ATOM 1065 C CA . PHE A 1 138 ? 15.384 7.879 -25.877 1.00 92.56 138 PHE A CA 1
ATOM 1066 C C . PHE A 1 138 ? 15.980 8.752 -26.989 1.00 92.56 138 PHE A C 1
ATOM 1068 O O . PHE A 1 138 ? 16.640 8.219 -27.879 1.00 92.56 138 PHE A O 1
ATOM 1075 N N . PHE A 1 139 ? 15.777 10.073 -26.943 1.00 92.56 139 PHE A N 1
ATOM 1076 C CA . PHE A 1 139 ? 16.370 10.986 -27.925 1.00 92.56 139 PHE 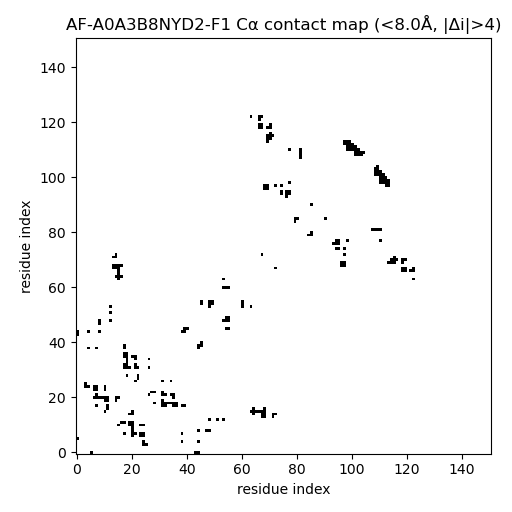A CA 1
ATOM 1077 C C . PHE A 1 139 ? 17.900 11.002 -27.838 1.00 92.56 139 PHE A C 1
ATOM 1079 O O . PHE A 1 139 ? 18.554 10.882 -28.869 1.00 92.56 139 PHE A O 1
ATOM 1086 N N . GLU A 1 140 ? 18.466 11.035 -26.629 1.00 93.19 140 GLU A N 1
ATOM 1087 C CA . GLU A 1 140 ? 19.920 10.949 -26.429 1.00 93.19 140 GLU A CA 1
ATOM 1088 C C . GLU A 1 140 ? 20.513 9.660 -27.022 1.00 93.19 140 GLU A C 1
ATOM 1090 O O . GLU A 1 140 ? 21.559 9.694 -27.669 1.00 93.19 140 GLU A O 1
ATOM 1095 N N . ALA A 1 141 ? 19.826 8.523 -26.860 1.00 94.12 141 ALA A N 1
ATOM 1096 C CA . ALA A 1 141 ? 20.264 7.254 -27.437 1.00 94.12 141 ALA A CA 1
ATOM 1097 C C . ALA A 1 141 ? 20.228 7.249 -28.979 1.00 94.12 141 ALA A C 1
ATOM 1099 O O . ALA A 1 141 ? 21.065 6.601 -29.609 1.00 94.12 141 ALA A O 1
ATOM 1100 N N . LEU A 1 142 ? 19.274 7.957 -29.597 1.00 94.25 142 LEU A N 1
ATOM 1101 C CA . LEU A 1 142 ? 19.212 8.097 -31.055 1.00 94.25 142 LEU A CA 1
ATOM 1102 C C . LEU A 1 142 ? 20.340 8.979 -31.597 1.00 94.25 142 LEU A C 1
ATOM 1104 O O . LEU A 1 142 ? 20.935 8.623 -32.615 1.00 94.25 142 LEU A O 1
ATOM 1108 N N . ASP A 1 143 ? 20.648 10.086 -30.919 1.00 92.44 143 ASP A N 1
ATOM 1109 C CA . ASP A 1 143 ? 21.731 10.989 -31.323 1.00 92.44 143 ASP A CA 1
ATOM 1110 C C . ASP A 1 143 ? 23.091 10.274 -31.260 1.00 92.44 143 ASP A C 1
ATOM 1112 O O . ASP A 1 143 ? 23.840 10.287 -32.238 1.00 92.44 143 ASP A O 1
ATOM 1116 N N . GLN A 1 144 ? 23.366 9.536 -30.177 1.00 90.94 144 GLN A N 1
ATOM 1117 C CA . GLN A 1 144 ? 24.599 8.746 -30.034 1.00 90.94 144 GLN A CA 1
ATOM 1118 C C . GLN A 1 144 ? 24.743 7.672 -31.124 1.00 90.94 144 GLN A C 1
ATOM 1120 O O . GLN A 1 144 ? 25.812 7.520 -31.714 1.00 90.94 144 GLN A O 1
ATOM 1125 N N . ALA A 1 145 ? 23.660 6.959 -31.452 1.00 88.25 145 ALA A N 1
ATOM 1126 C CA . ALA A 1 145 ? 23.679 5.951 -32.514 1.00 88.25 145 ALA A CA 1
ATOM 1127 C C . ALA A 1 145 ? 23.922 6.563 -33.911 1.00 88.25 145 ALA A C 1
ATOM 1129 O O . ALA A 1 145 ? 24.528 5.929 -34.782 1.00 88.25 145 ALA A O 1
ATOM 1130 N N . GLY A 1 146 ? 23.453 7.795 -34.137 1.00 84.38 146 GLY A N 1
ATOM 1131 C CA . GLY A 1 146 ? 23.710 8.553 -35.361 1.00 84.38 146 GLY A CA 1
ATOM 1132 C C . GLY A 1 146 ? 25.168 9.001 -35.489 1.00 84.38 146 GLY A C 1
ATOM 1133 O O . GLY A 1 146 ? 25.738 8.916 -36.576 1.00 84.38 146 GLY A O 1
ATOM 1134 N N . GLU A 1 147 ? 25.791 9.420 -34.387 1.00 79.56 147 GLU A N 1
ATOM 1135 C CA . GLU A 1 147 ? 27.199 9.837 -34.352 1.00 79.56 147 GLU A CA 1
ATOM 1136 C C . GLU A 1 147 ? 28.171 8.659 -34.550 1.00 79.56 147 GLU A C 1
ATOM 1138 O O . GLU A 1 147 ? 29.147 8.786 -35.292 1.00 79.56 147 GLU A O 1
ATOM 1143 N N . GLU A 1 148 ? 27.878 7.483 -33.987 1.00 67.06 148 GLU A N 1
ATOM 1144 C CA . GLU A 1 148 ? 28.684 6.262 -34.176 1.00 67.06 148 GLU A CA 1
ATOM 1145 C C . GLU A 1 148 ? 28.599 5.684 -35.602 1.00 67.06 148 GLU A C 1
ATOM 1147 O O . GLU A 1 148 ? 29.490 4.956 -36.033 1.00 67.06 148 GLU A O 1
ATOM 1152 N N . SER A 1 149 ? 27.561 6.033 -36.369 1.00 59.59 149 SER A N 1
ATOM 1153 C CA . SER A 1 149 ? 27.377 5.583 -37.760 1.00 59.59 149 SER A CA 1
ATOM 1154 C C . SER A 1 149 ? 28.229 6.360 -38.781 1.00 59.59 149 SER A C 1
ATOM 1156 O O . SER A 1 149 ? 28.223 6.034 -39.971 1.00 59.59 149 SER A O 1
ATOM 1158 N N . HIS A 1 150 ? 28.943 7.399 -38.336 1.00 55.62 150 HIS A N 1
ATOM 1159 C CA . HIS A 1 150 ? 29.786 8.269 -39.161 1.00 55.62 150 HIS A CA 1
ATOM 1160 C C . HIS A 1 150 ? 31.297 8.117 -38.893 1.00 55.62 150 HIS A C 1
ATOM 1162 O O . HIS A 1 150 ? 32.079 8.927 -39.403 1.00 55.62 150 HIS A O 1
ATOM 1168 N N . VAL A 1 151 ? 31.709 7.084 -38.145 1.00 47.19 151 VAL A N 1
ATOM 1169 C CA . VAL A 1 151 ? 33.116 6.749 -37.843 1.00 47.19 151 VAL A CA 1
ATOM 1170 C C . VAL A 1 151 ? 33.546 5.460 -38.536 1.00 47.19 151 VAL A C 1
ATOM 1172 O O . VAL A 1 151 ? 32.777 4.475 -38.504 1.00 47.19 151 VAL A O 1
#

Mean predicted aligned error: 4.82 Å

Radius of gyration: 20.27 Å; Cα contacts (8 Å, |Δi|>4): 158; chains: 1; bounding box: 52×34×64 Å

Solvent-accessible surface area (backbone atoms only — not comparable to full-atom values): 8339 Å² total; per-residue (Å²): 129,55,74,50,56,49,42,22,49,58,38,25,77,49,29,41,36,46,36,64,10,20,38,74,35,70,36,59,77,92,51,5,51,67,52,12,52,56,48,59,69,31,68,69,47,42,54,52,34,41,78,69,79,45,38,90,84,44,94,57,35,67,58,55,18,52,32,26,30,51,47,60,47,80,55,64,47,51,51,42,44,60,76,70,49,71,57,76,70,53,56,74,71,47,62,61,82,49,59,69,44,81,46,82,57,97,91,44,65,47,76,40,64,59,64,35,68,60,29,45,53,52,50,50,52,52,56,51,47,56,51,53,53,52,51,51,55,51,51,54,53,52,53,53,56,56,59,62,72,75,111

Sequence (151 aa):
MNQKETIFCHAFCRVGNPKEAAVCAGVPPDDAAAAGEKMLASKRVRNFLKAHGLDPEAEDFDIRCGLKRLAFGSIDDCVRLVMCGADEEEIRRMNLFSIAEIRRTKDGLELKLFDRLKALAQLDTMTRRDREDSASAFFEALDQAGEESHV

Secondary structure (DSSP, 8-state):
--HHHHHHHHHHHHH--HHHHHHHTT--TTTHHHHHHHHHHSHHHHHHHHHTT--TTSTTHHHHHHHHHHHH---HHHHHHHHH---HHHHHHS--TTEEEEEE-SS-EEEEEP-HHHHHHHHHHHHHHHHHHHHHHHHHHHHHHHHHTT-

Foldseek 3Di:
DDQLLVQLLVQCLQQVAQLRSNVSSVDPSVCRNVVSVVSCPDPVSQVSCVVVVQHPPDPCNVVLNLLSNLQRNDCVLVVCCFPPNDDPVSVVSDDPSQFPDWDQDPVGIDTDGDDNVVSVVVNVVVVVVVVVVVVVVVVVVVVVVVVVVVD